Protein AF-A0A011RQF5-F1 (afdb_monomer)

Solvent-accessible surface area (backbone atoms only — not comparable to full-atom values): 4598 Å² total; per-residue (Å²): 133,69,61,68,61,54,54,52,52,52,54,52,50,51,53,50,48,51,54,52,49,51,54,50,52,54,50,54,53,51,58,49,45,66,75,51,64,90,75,49,74,67,53,54,41,50,53,32,49,76,70,72,39,83,72,44,72,69,57,51,55,53,50,51,54,52,51,57,52,51,56,54,51,56,52,60,75,74,106

Structure (mmCIF, N/CA/C/O backbone):
data_AF-A0A011RQF5-F1
#
_entry.id   AF-A0A011RQF5-F1
#
loop_
_atom_site.group_PDB
_atom_site.id
_atom_site.type_symbol
_atom_site.label_atom_id
_atom_site.label_alt_id
_atom_site.label_comp_id
_atom_site.label_asym_id
_atom_site.label_entity_id
_atom_site.label_seq_id
_atom_site.pdbx_PDB_ins_code
_atom_site.Cartn_x
_atom_site.Cartn_y
_atom_site.Cartn_z
_atom_site.occupancy
_atom_site.B_iso_or_equiv
_atom_site.auth_seq_id
_atom_site.auth_comp_id
_atom_site.auth_asym_id
_atom_site.auth_atom_id
_atom_site.pdbx_PDB_model_num
ATOM 1 N N . MET A 1 1 ? 25.573 -12.161 -37.480 1.00 57.59 1 MET A N 1
ATOM 2 C CA . MET A 1 1 ? 24.637 -12.170 -36.332 1.00 57.59 1 MET A CA 1
ATOM 3 C C . MET A 1 1 ? 25.004 -11.008 -35.425 1.00 57.59 1 MET A C 1
ATOM 5 O O . MET A 1 1 ? 26.125 -10.985 -34.940 1.00 57.59 1 MET A O 1
ATOM 9 N N . ASN A 1 2 ? 24.130 -10.008 -35.273 1.00 76.81 2 ASN A N 1
ATOM 10 C CA . ASN A 1 2 ? 24.463 -8.785 -34.535 1.00 76.81 2 ASN A CA 1
ATOM 11 C C . ASN A 1 2 ? 24.060 -8.925 -33.058 1.00 76.81 2 ASN A C 1
ATOM 13 O O . ASN A 1 2 ? 23.003 -8.464 -32.629 1.00 76.81 2 ASN A O 1
ATOM 17 N N . THR A 1 3 ? 24.886 -9.646 -32.303 1.00 84.06 3 THR A N 1
ATOM 18 C CA . THR A 1 3 ? 24.650 -10.033 -30.902 1.00 84.06 3 THR A CA 1
ATOM 19 C C . THR A 1 3 ? 24.455 -8.832 -29.971 1.00 84.06 3 THR A C 1
ATOM 21 O O . THR A 1 3 ? 23.647 -8.908 -29.050 1.00 84.06 3 THR A O 1
ATOM 24 N N . GLY A 1 4 ? 25.101 -7.694 -30.253 1.00 85.38 4 GLY A N 1
ATOM 25 C CA . GLY A 1 4 ? 24.933 -6.457 -29.480 1.00 85.38 4 GLY A CA 1
ATOM 26 C C . GLY A 1 4 ? 23.518 -5.873 -29.546 1.00 85.38 4 GLY A C 1
ATOM 27 O O . GLY A 1 4 ? 22.993 -5.410 -28.536 1.00 85.3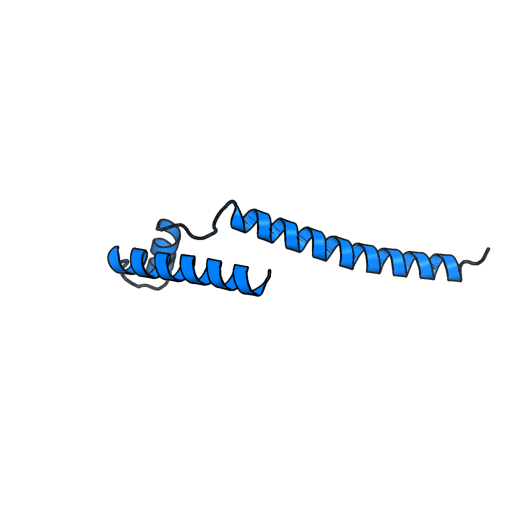8 4 GLY A O 1
ATOM 28 N N . LEU A 1 5 ? 22.860 -5.964 -30.706 1.00 87.94 5 LEU A N 1
ATOM 29 C CA . LEU A 1 5 ? 21.488 -5.478 -30.896 1.00 87.94 5 LEU A CA 1
ATOM 30 C C . LEU A 1 5 ? 20.475 -6.340 -30.127 1.00 87.94 5 LEU A C 1
ATOM 32 O O . LEU A 1 5 ? 19.534 -5.818 -29.532 1.00 87.94 5 LEU A O 1
ATOM 36 N N . ALA A 1 6 ? 20.709 -7.655 -30.081 1.00 87.50 6 ALA A N 1
ATOM 37 C CA . ALA A 1 6 ? 19.890 -8.582 -29.306 1.00 87.50 6 ALA A CA 1
ATOM 38 C C . ALA A 1 6 ? 19.986 -8.300 -27.796 1.00 87.50 6 ALA A C 1
ATOM 40 O O . ALA A 1 6 ? 18.963 -8.229 -27.121 1.00 87.50 6 ALA A O 1
ATOM 41 N N . ILE A 1 7 ? 21.196 -8.069 -27.274 1.00 89.75 7 ILE A N 1
ATOM 42 C CA . ILE A 1 7 ? 21.415 -7.767 -25.849 1.00 89.75 7 ILE A CA 1
ATOM 43 C C . ILE A 1 7 ? 20.710 -6.463 -25.447 1.00 89.75 7 ILE A C 1
ATOM 45 O O . ILE A 1 7 ? 20.052 -6.407 -24.410 1.00 89.75 7 ILE A O 1
ATOM 49 N N . LEU A 1 8 ? 20.787 -5.429 -26.288 1.00 90.25 8 LEU A N 1
ATOM 50 C CA . LEU A 1 8 ? 20.173 -4.127 -26.016 1.00 90.25 8 LEU A CA 1
ATOM 51 C C . LEU A 1 8 ? 18.636 -4.220 -25.965 1.00 90.25 8 LEU A C 1
ATOM 53 O O . LEU A 1 8 ? 18.009 -3.676 -25.055 1.00 90.25 8 LEU A O 1
ATOM 57 N N . LEU A 1 9 ? 18.029 -4.981 -26.883 1.00 91.12 9 LEU A N 1
ATOM 58 C CA . LEU A 1 9 ? 16.586 -5.242 -26.881 1.00 91.12 9 LEU A CA 1
ATOM 59 C C . LEU A 1 9 ? 16.132 -6.052 -25.661 1.00 91.12 9 LEU A C 1
ATOM 61 O O . LEU A 1 9 ? 15.079 -5.755 -25.101 1.00 91.12 9 LEU A O 1
ATOM 65 N N . ILE A 1 10 ? 16.924 -7.029 -25.214 1.00 92.56 10 ILE A N 1
ATOM 66 C CA . ILE A 1 10 ? 16.625 -7.818 -24.008 1.00 92.56 10 ILE A CA 1
ATOM 67 C C . ILE A 1 10 ? 16.632 -6.926 -22.760 1.00 92.56 10 ILE A C 1
ATOM 69 O O . ILE A 1 10 ? 15.730 -7.024 -21.929 1.00 92.56 10 ILE A O 1
ATOM 73 N N . ILE A 1 11 ? 17.603 -6.018 -22.641 1.00 93.62 11 ILE A N 1
ATOM 74 C CA . ILE A 1 11 ? 17.689 -5.080 -21.512 1.00 93.62 11 ILE A CA 1
ATOM 75 C C . ILE A 1 11 ? 16.504 -4.106 -21.524 1.00 93.62 11 ILE A C 1
ATOM 77 O O . ILE A 1 11 ? 15.868 -3.898 -20.490 1.00 93.62 11 ILE A O 1
ATOM 81 N N . LEU A 1 12 ? 16.155 -3.552 -22.688 1.00 92.56 12 LEU A N 1
ATOM 82 C CA . LEU A 1 12 ? 14.982 -2.685 -22.835 1.00 92.56 12 LEU A CA 1
ATOM 83 C C . LEU A 1 12 ? 13.677 -3.416 -22.498 1.00 92.56 12 LEU A C 1
ATOM 85 O O . LEU A 1 12 ? 12.826 -2.851 -21.812 1.00 92.56 12 LEU A O 1
ATOM 89 N N . ALA A 1 13 ? 13.529 -4.671 -22.924 1.00 93.38 13 ALA A N 1
ATOM 90 C CA . ALA A 1 13 ? 12.368 -5.495 -22.602 1.00 93.38 13 ALA A CA 1
ATOM 91 C C . ALA A 1 13 ? 12.284 -5.819 -21.102 1.00 93.38 13 ALA A C 1
ATOM 93 O O . ALA A 1 13 ? 11.195 -5.778 -20.533 1.00 93.38 13 ALA A O 1
ATOM 94 N N . LEU A 1 14 ? 13.416 -6.073 -20.436 1.00 94.81 14 LEU A N 1
ATOM 95 C CA . LEU A 1 14 ? 13.471 -6.274 -18.985 1.00 94.81 14 LEU A CA 1
ATOM 96 C C . LEU A 1 14 ? 13.066 -5.015 -18.217 1.00 94.81 14 LEU A C 1
ATOM 98 O O . LEU A 1 14 ? 12.249 -5.091 -17.300 1.00 94.81 14 LEU A O 1
ATOM 102 N N . ILE A 1 15 ? 13.591 -3.852 -18.604 1.00 94.12 15 ILE A N 1
ATOM 103 C CA . ILE A 1 15 ? 13.250 -2.576 -17.963 1.00 94.12 15 ILE A CA 1
ATOM 104 C C . ILE A 1 15 ? 11.776 -2.237 -18.213 1.00 94.12 15 ILE A C 1
ATOM 106 O O . ILE A 1 15 ? 11.052 -1.900 -17.275 1.00 94.12 15 ILE A O 1
ATOM 110 N N . GLY A 1 16 ? 11.305 -2.385 -19.454 1.00 94.50 16 GLY A N 1
ATOM 111 C CA . GLY A 1 16 ? 9.906 -2.166 -19.817 1.00 94.50 16 GLY A CA 1
ATOM 112 C C . GLY A 1 16 ? 8.956 -3.109 -19.075 1.00 94.50 16 GLY A C 1
ATOM 113 O O . GLY A 1 16 ? 7.935 -2.666 -18.550 1.00 94.50 16 GLY A O 1
ATOM 114 N N . GLY A 1 17 ? 9.320 -4.388 -18.958 1.00 92.94 17 GLY A N 1
ATOM 115 C CA .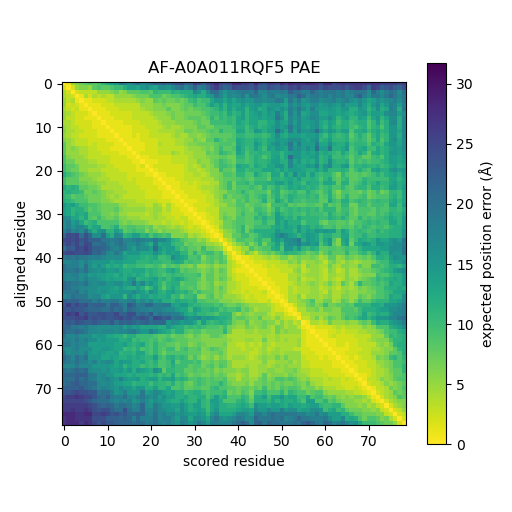 GLY A 1 17 ? 8.563 -5.398 -18.223 1.00 92.94 17 GLY A CA 1
ATOM 116 C C . GLY A 1 17 ? 8.514 -5.133 -16.719 1.00 92.94 17 GLY A C 1
ATOM 117 O O . GLY A 1 17 ? 7.446 -5.243 -16.121 1.00 92.94 17 GLY A O 1
ATOM 118 N N . LEU A 1 18 ? 9.626 -4.714 -16.106 1.00 93.88 18 LEU A N 1
ATOM 119 C CA . LEU A 1 18 ? 9.660 -4.352 -14.686 1.00 93.88 18 LEU A CA 1
ATOM 120 C C . LEU A 1 18 ? 8.823 -3.106 -14.395 1.00 93.88 18 LEU A C 1
ATOM 122 O O . LEU A 1 18 ? 8.024 -3.113 -13.461 1.00 93.88 18 LEU A O 1
ATOM 126 N N . VAL A 1 19 ? 8.960 -2.049 -15.199 1.00 94.12 19 VAL A N 1
ATOM 127 C CA . VAL A 1 19 ? 8.200 -0.805 -15.007 1.00 94.12 19 VAL A CA 1
ATOM 128 C C . VAL A 1 19 ? 6.709 -1.038 -15.253 1.00 94.12 19 VAL A C 1
ATOM 130 O O . VAL A 1 19 ? 5.882 -0.649 -14.426 1.00 94.12 19 VAL A O 1
ATOM 133 N N . GLY A 1 20 ? 6.355 -1.724 -16.344 1.00 93.75 20 GLY A N 1
ATOM 134 C CA . GLY A 1 20 ? 4.971 -2.075 -16.661 1.00 93.75 20 GLY 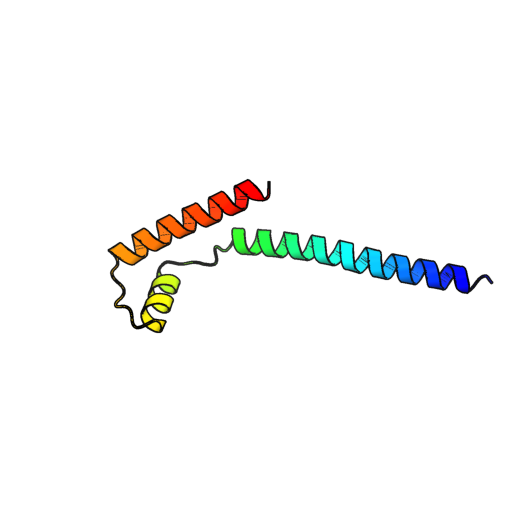A CA 1
ATOM 135 C C . GLY A 1 20 ? 4.349 -2.997 -15.611 1.00 93.75 20 GLY A C 1
ATOM 136 O O . GLY A 1 20 ? 3.264 -2.714 -15.100 1.00 93.75 20 GLY A O 1
ATOM 137 N N . GLY A 1 21 ? 5.062 -4.054 -15.217 1.00 91.00 21 GLY A N 1
ATOM 138 C CA . GLY A 1 21 ? 4.626 -5.001 -14.192 1.00 91.00 21 GLY A CA 1
ATOM 139 C C . GLY A 1 21 ? 4.441 -4.349 -12.822 1.00 91.00 21 GLY A C 1
ATOM 140 O O . GLY A 1 21 ? 3.417 -4.567 -12.172 1.00 91.00 21 GLY A O 1
ATOM 141 N N . PHE A 1 22 ? 5.367 -3.479 -12.407 1.00 92.19 22 PHE A N 1
ATOM 142 C CA . PHE A 1 22 ? 5.275 -2.742 -11.145 1.00 92.19 22 PHE A CA 1
ATOM 143 C C . PHE A 1 22 ? 4.058 -1.813 -11.108 1.00 92.19 22 PHE A C 1
ATOM 145 O O . PHE A 1 22 ? 3.342 -1.761 -10.106 1.00 92.19 22 PHE A O 1
ATOM 152 N N . PHE A 1 23 ? 3.785 -1.095 -12.199 1.00 89.19 23 PHE A N 1
ATOM 153 C CA . PHE A 1 23 ? 2.660 -0.162 -12.252 1.00 89.19 23 PHE A CA 1
ATOM 154 C C . PHE A 1 23 ? 1.309 -0.886 -12.212 1.00 89.19 23 PHE A C 1
ATOM 156 O O . PHE A 1 23 ? 0.393 -0.460 -11.502 1.00 89.19 23 PHE A O 1
ATOM 163 N N . ILE A 1 24 ? 1.207 -2.013 -12.921 1.00 88.75 24 ILE A N 1
ATOM 164 C CA . ILE A 1 24 ? 0.023 -2.874 -12.924 1.00 88.75 24 ILE A CA 1
ATOM 165 C C . ILE A 1 24 ? -0.196 -3.478 -11.532 1.00 88.75 24 ILE A C 1
ATOM 167 O O . ILE A 1 24 ? -1.270 -3.303 -10.957 1.00 88.75 24 ILE A O 1
ATOM 171 N N . ALA A 1 25 ? 0.822 -4.112 -10.946 1.00 87.94 25 ALA A N 1
ATOM 172 C CA . ALA A 1 25 ? 0.734 -4.699 -9.608 1.00 87.94 25 ALA A CA 1
ATOM 173 C C . ALA A 1 25 ? 0.356 -3.655 -8.544 1.00 87.94 25 ALA A C 1
ATOM 175 O O . ALA A 1 25 ? -0.503 -3.908 -7.698 1.00 87.94 25 ALA A O 1
ATOM 176 N N . ARG A 1 26 ? 0.924 -2.443 -8.625 1.00 83.88 26 ARG A N 1
ATOM 177 C CA . ARG A 1 26 ? 0.590 -1.330 -7.725 1.00 83.88 26 ARG A CA 1
ATOM 178 C C . ARG A 1 26 ? -0.881 -0.929 -7.822 1.00 83.88 26 ARG A C 1
ATOM 180 O O . ARG A 1 26 ? -1.495 -0.635 -6.796 1.00 83.88 26 ARG A O 1
ATOM 187 N N . LYS A 1 27 ? -1.442 -0.892 -9.033 1.00 83.75 27 LYS A N 1
ATOM 188 C CA . LYS A 1 27 ? -2.862 -0.592 -9.248 1.00 83.75 27 LYS A CA 1
ATOM 189 C C . LYS A 1 27 ? -3.753 -1.696 -8.675 1.00 83.75 27 LYS A C 1
ATOM 191 O O . LYS A 1 27 ? -4.658 -1.389 -7.907 1.00 83.75 27 LYS A O 1
ATOM 196 N N . TYR A 1 28 ? -3.436 -2.959 -8.958 1.00 82.44 28 TYR A N 1
ATOM 197 C CA . TYR A 1 28 ? -4.181 -4.104 -8.426 1.00 82.44 28 TYR A CA 1
ATOM 198 C C . TYR A 1 28 ? -4.179 -4.162 -6.893 1.00 82.44 28 TYR A C 1
ATOM 200 O O . TYR A 1 28 ? -5.222 -4.417 -6.297 1.00 82.44 28 TYR A O 1
ATOM 208 N N . MET A 1 29 ? -3.048 -3.876 -6.238 1.00 78.44 29 MET A N 1
ATOM 209 C CA . MET A 1 29 ? -2.995 -3.817 -4.771 1.00 78.44 29 MET A CA 1
ATOM 210 C C . MET A 1 29 ? -3.899 -2.723 -4.200 1.00 78.44 29 MET A C 1
ATOM 212 O O . MET A 1 29 ? -4.575 -2.950 -3.201 1.00 78.44 29 MET A O 1
ATOM 216 N N . MET A 1 30 ? -3.929 -1.541 -4.823 1.00 76.31 30 MET A N 1
ATOM 217 C CA . MET A 1 30 ? -4.819 -0.465 -4.379 1.00 76.31 30 MET A CA 1
ATOM 218 C C . MET A 1 30 ? -6.288 -0.860 -4.526 1.00 76.31 30 MET A C 1
ATOM 220 O O . MET A 1 30 ? -7.034 -0.745 -3.559 1.00 76.31 30 MET A O 1
ATOM 224 N N . ASP A 1 31 ? -6.681 -1.410 -5.675 1.00 78.06 31 ASP A N 1
ATOM 225 C CA . ASP A 1 31 ? -8.056 -1.870 -5.902 1.00 78.06 31 ASP A CA 1
ATOM 226 C C . ASP A 1 31 ? -8.460 -2.990 -4.920 1.00 78.06 31 ASP A C 1
ATOM 228 O O . ASP A 1 31 ? -9.620 -3.075 -4.511 1.00 78.06 31 ASP A O 1
ATOM 232 N N . TYR A 1 32 ? -7.513 -3.836 -4.501 1.00 73.38 32 TYR A N 1
ATOM 233 C CA . TYR A 1 32 ? -7.739 -4.872 -3.490 1.00 73.38 32 TYR A CA 1
ATOM 234 C C . TYR A 1 32 ? -7.991 -4.286 -2.091 1.00 73.38 32 TYR A C 1
ATOM 236 O O . TYR A 1 32 ? -8.982 -4.642 -1.450 1.00 73.38 32 TYR A O 1
ATOM 244 N N . PHE A 1 33 ? -7.150 -3.351 -1.636 1.00 71.75 33 PHE A N 1
ATOM 245 C CA . PHE A 1 33 ? -7.332 -2.674 -0.343 1.00 71.75 33 PHE A CA 1
ATOM 246 C C . PHE A 1 33 ? -8.580 -1.784 -0.301 1.00 71.75 33 PHE A C 1
ATOM 248 O O . PHE A 1 33 ? -9.123 -1.519 0.767 1.00 71.75 33 PHE A O 1
ATOM 255 N N . GLU A 1 34 ? -9.063 -1.322 -1.452 1.00 66.25 34 GLU A N 1
ATOM 256 C CA . GLU A 1 34 ? -10.311 -0.566 -1.540 1.00 66.25 34 GLU A CA 1
ATOM 257 C C . GLU A 1 34 ? -11.558 -1.441 -1.407 1.00 66.25 34 GLU A C 1
ATOM 259 O O . GLU A 1 34 ? -12.566 -0.985 -0.864 1.00 66.25 34 GLU A O 1
ATOM 264 N N . LYS A 1 35 ? -11.506 -2.677 -1.911 1.00 67.12 35 LYS A N 1
ATOM 265 C CA . LYS A 1 35 ? -12.618 -3.634 -1.826 1.00 67.12 35 LYS A CA 1
ATOM 266 C C . LYS A 1 35 ? -12.706 -4.298 -0.452 1.00 67.12 35 LYS A C 1
ATOM 268 O O . LYS A 1 35 ? -13.809 -4.593 -0.008 1.00 67.12 35 LYS A O 1
ATOM 273 N N . ASN A 1 36 ? -11.572 -4.483 0.225 1.00 68.38 36 ASN A N 1
ATOM 274 C CA . ASN A 1 36 ? -11.491 -4.962 1.605 1.00 68.38 36 ASN A CA 1
ATOM 275 C C . ASN A 1 36 ? -10.860 -3.869 2.477 1.00 68.38 36 ASN A C 1
ATOM 277 O O . ASN A 1 36 ? -9.637 -3.869 2.647 1.00 68.38 36 ASN A O 1
ATOM 281 N N . PRO A 1 37 ? -11.660 -2.907 2.980 1.00 65.94 37 PRO A N 1
ATOM 282 C CA . PRO A 1 37 ? -11.133 -1.756 3.693 1.00 65.94 37 PRO A CA 1
ATOM 283 C C . PRO A 1 37 ? -10.288 -2.233 4.881 1.00 65.94 37 PRO A C 1
ATOM 285 O O . PRO A 1 37 ? -10.789 -2.967 5.730 1.00 65.94 37 PRO A O 1
ATOM 288 N N . PRO A 1 38 ? -9.018 -1.812 4.978 1.00 61.56 38 PRO A N 1
ATOM 289 C CA . PRO A 1 38 ? -8.075 -2.365 5.945 1.00 61.56 38 PRO A CA 1
ATOM 290 C C . PRO A 1 38 ? -8.368 -1.968 7.399 1.00 61.56 38 PRO A C 1
ATOM 292 O O . PRO A 1 38 ? -7.562 -2.275 8.263 1.00 61.56 38 PRO A O 1
ATOM 295 N N . ILE A 1 39 ? -9.457 -1.246 7.698 1.00 64.31 39 ILE A N 1
ATOM 296 C CA . ILE A 1 39 ? -9.732 -0.721 9.041 1.00 64.31 39 ILE A CA 1
ATOM 297 C C . ILE A 1 39 ? -11.174 -1.021 9.441 1.00 64.31 39 ILE A C 1
ATOM 299 O O . ILE A 1 39 ? -12.111 -0.352 9.002 1.00 64.31 39 ILE A O 1
ATOM 303 N N . ASP A 1 40 ? -11.301 -2.010 10.318 1.00 69.88 40 ASP A N 1
ATOM 304 C CA . ASP A 1 40 ? -12.513 -2.358 11.051 1.00 69.88 40 ASP A CA 1
ATOM 305 C C . ASP A 1 40 ? -12.451 -1.767 12.479 1.00 69.88 40 ASP A C 1
ATOM 307 O O . ASP A 1 40 ? -11.377 -1.520 13.036 1.00 69.88 40 ASP A O 1
ATOM 311 N N . GLU A 1 41 ? -13.606 -1.536 13.088 1.00 72.81 41 GLU A N 1
ATOM 312 C CA . GLU A 1 41 ? -13.822 -0.980 14.431 1.00 72.81 41 GLU A CA 1
ATOM 313 C C . GLU A 1 41 ? -13.05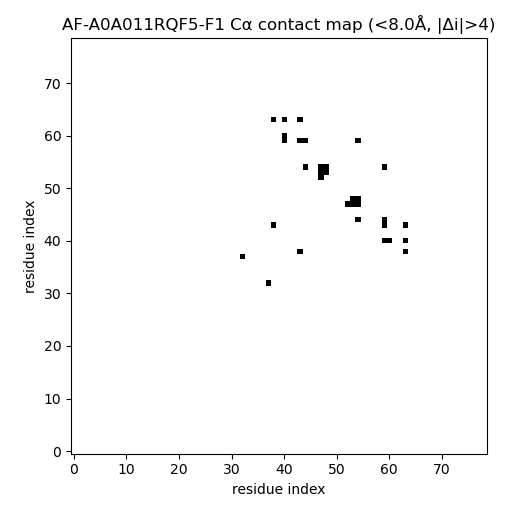9 -1.788 15.502 1.00 72.81 41 GLU A C 1
ATOM 315 O O . GLU A 1 41 ? -12.397 -1.236 16.388 1.00 72.81 41 GLU A O 1
ATOM 320 N N . ASN A 1 42 ? -13.036 -3.112 15.329 1.00 78.00 42 ASN A N 1
ATOM 321 C CA . ASN A 1 42 ? -12.272 -4.051 16.149 1.00 78.00 42 ASN A CA 1
ATOM 322 C C . ASN A 1 42 ? -10.754 -3.871 16.015 1.00 78.00 42 ASN A C 1
ATOM 324 O O . ASN A 1 42 ? -10.026 -3.995 17.000 1.00 78.00 42 ASN A O 1
ATOM 328 N N . MET A 1 43 ? -10.266 -3.536 14.820 1.00 78.81 43 MET A N 1
ATOM 329 C CA . MET A 1 43 ? -8.844 -3.287 14.576 1.00 78.81 43 MET A CA 1
ATOM 330 C C . MET A 1 43 ? -8.398 -1.974 15.229 1.00 78.81 43 MET A C 1
ATOM 332 O O . MET A 1 43 ? -7.330 -1.921 15.833 1.00 78.81 43 MET A O 1
ATOM 336 N N . LEU A 1 44 ? -9.249 -0.940 15.199 1.00 77.25 44 LEU A N 1
ATOM 337 C CA . LEU A 1 44 ? -9.026 0.314 15.931 1.00 77.25 44 LEU A CA 1
ATOM 338 C C . LEU A 1 44 ? -9.009 0.101 17.442 1.00 77.25 44 LEU A C 1
ATOM 340 O O . LEU A 1 44 ? -8.166 0.661 18.146 1.00 77.25 44 LEU A O 1
ATOM 344 N N . ARG A 1 45 ? -9.919 -0.736 17.942 1.00 81.31 45 ARG A N 1
ATOM 345 C CA . ARG A 1 45 ? -9.972 -1.123 19.350 1.00 81.31 45 ARG A CA 1
ATOM 346 C C . ARG A 1 45 ? -8.699 -1.851 19.772 1.00 81.31 45 ARG A C 1
ATOM 348 O O . ARG A 1 45 ? -8.097 -1.468 20.771 1.00 81.31 45 ARG A O 1
ATOM 355 N N . MET A 1 46 ? -8.259 -2.838 18.992 1.00 84.38 46 MET A N 1
ATOM 356 C CA . MET A 1 46 ? -7.005 -3.559 19.228 1.00 84.38 46 MET A CA 1
ATOM 357 C C . MET A 1 46 ? -5.785 -2.638 19.147 1.00 84.38 46 MET A C 1
ATOM 359 O O . MET A 1 46 ? -4.916 -2.718 20.008 1.00 84.38 46 MET A O 1
ATOM 363 N N . MET A 1 47 ? -5.740 -1.712 18.189 1.00 83.12 47 MET A N 1
ATOM 364 C CA . MET A 1 47 ? -4.644 -0.749 18.064 1.00 83.12 47 MET A CA 1
ATOM 365 C C . MET A 1 47 ? -4.568 0.20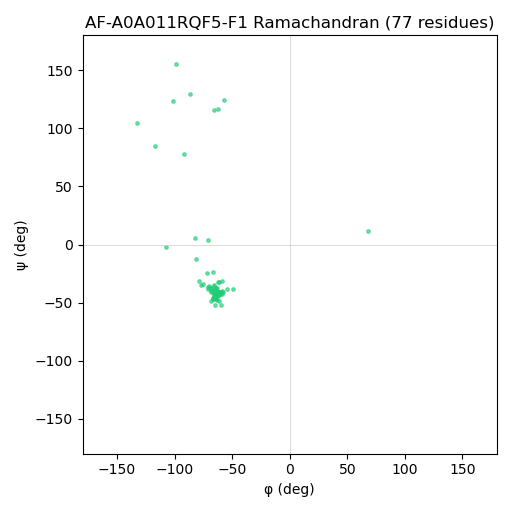4 19.265 1.00 83.12 47 MET A C 1
ATOM 367 O O . MET A 1 47 ? -3.484 0.459 19.784 1.00 83.12 47 MET A O 1
ATOM 371 N N . MET A 1 48 ? -5.706 0.689 19.770 1.00 80.06 48 MET A N 1
ATOM 372 C CA . MET A 1 48 ? -5.723 1.502 20.992 1.00 80.06 48 MET A CA 1
ATOM 373 C C . MET A 1 48 ? -5.321 0.704 22.233 1.00 80.06 48 MET A C 1
ATOM 375 O O . MET A 1 48 ? -4.576 1.225 23.062 1.00 80.06 48 MET A O 1
ATOM 379 N N . LEU A 1 49 ? -5.761 -0.554 22.335 1.00 85.75 49 LEU A N 1
ATOM 380 C CA . LEU A 1 49 ? -5.353 -1.460 23.409 1.00 85.75 49 LEU A CA 1
ATOM 381 C C . LEU A 1 49 ? -3.840 -1.716 23.385 1.00 85.75 49 LEU A C 1
ATOM 383 O O . LEU A 1 49 ? -3.208 -1.656 24.435 1.00 85.75 49 LEU A O 1
ATOM 387 N N . GLN A 1 50 ? -3.246 -1.918 22.203 1.00 84.19 50 GLN A N 1
ATOM 388 C CA . GLN A 1 50 ? -1.792 -2.058 22.035 1.00 84.19 50 GLN A CA 1
ATOM 389 C C . GLN A 1 50 ? -1.028 -0.798 22.460 1.00 84.19 50 GLN A C 1
ATOM 391 O O . GLN A 1 50 ? 0.075 -0.892 22.987 1.00 84.19 50 GLN A O 1
ATOM 396 N N . MET A 1 51 ? -1.623 0.382 22.286 1.00 82.94 51 MET A N 1
ATOM 397 C CA . MET A 1 51 ?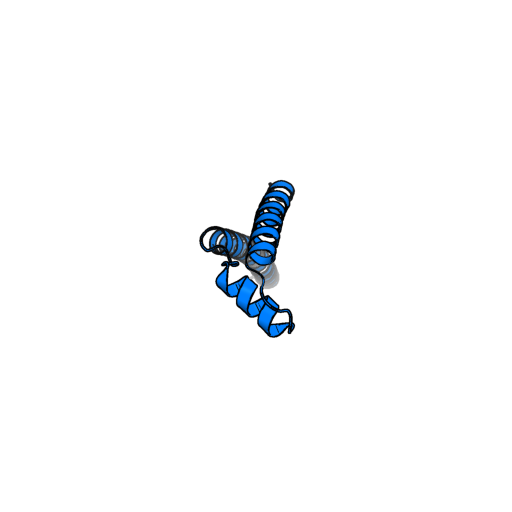 -1.060 1.653 22.749 1.00 82.94 51 MET A CA 1
ATOM 398 C C . MET A 1 51 ? -1.329 1.946 24.236 1.00 82.94 51 ME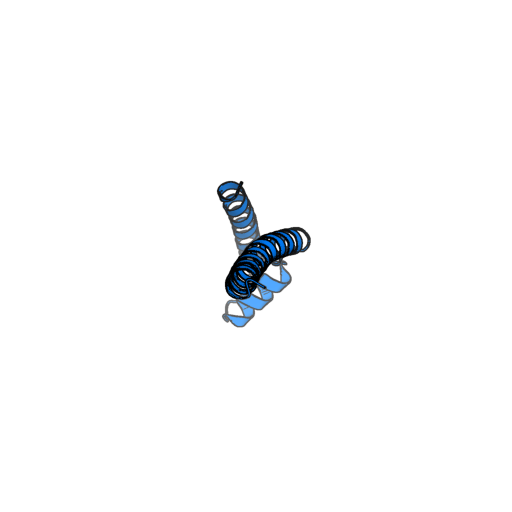T A C 1
ATOM 400 O O . MET A 1 51 ? -1.044 3.051 24.695 1.00 82.94 51 MET A O 1
ATOM 404 N N . GLY A 1 52 ? -1.928 1.014 24.988 1.00 81.00 52 GLY A N 1
ATOM 405 C CA . GLY A 1 52 ? -2.279 1.210 26.398 1.00 81.00 52 GLY A CA 1
ATOM 406 C C . GLY A 1 52 ? -3.393 2.239 26.631 1.00 81.00 52 GLY A C 1
ATOM 407 O O . GLY A 1 52 ? -3.638 2.649 27.765 1.00 81.00 52 GLY A O 1
ATOM 408 N N . GLN A 1 53 ? -4.087 2.674 25.575 1.00 79.31 53 GLN A N 1
ATOM 409 C CA . GLN A 1 53 ? -5.220 3.584 25.686 1.00 79.31 53 GLN A CA 1
ATOM 410 C C . GLN A 1 53 ? -6.498 2.786 25.925 1.00 79.31 53 GLN A C 1
ATOM 412 O O . GLN A 1 53 ? -6.829 1.874 25.168 1.00 79.31 53 GLN A O 1
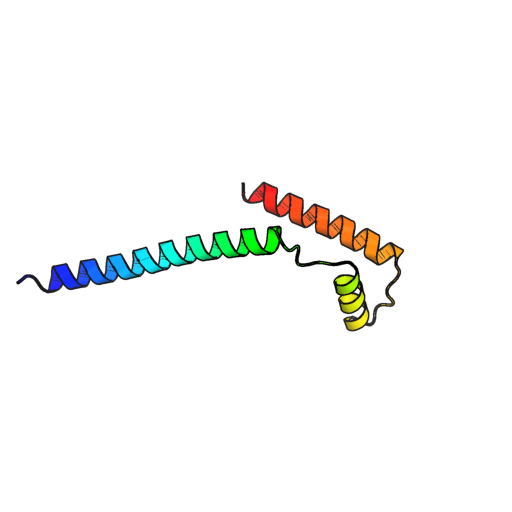ATOM 417 N N . LYS A 1 54 ? -7.268 3.174 26.947 1.00 78.62 54 LYS A N 1
ATOM 418 C CA . LYS A 1 54 ? -8.585 2.584 27.197 1.00 78.62 54 LYS A CA 1
ATOM 419 C C . LYS A 1 54 ? -9.499 2.867 25.992 1.00 78.62 54 LYS A C 1
ATOM 421 O O . LYS A 1 54 ? -9.785 4.040 25.726 1.00 78.62 54 LYS A O 1
ATOM 426 N N . PRO A 1 55 ? -9.967 1.839 25.262 1.00 73.62 55 PRO A N 1
ATOM 427 C CA . PRO A 1 55 ? -10.863 2.044 24.138 1.00 73.62 55 PRO A CA 1
ATOM 428 C C . PRO A 1 55 ? -12.192 2.597 24.657 1.00 73.62 55 PRO A C 1
ATOM 430 O O . PRO A 1 55 ? -12.891 1.942 25.425 1.00 73.62 55 PRO A O 1
ATOM 433 N N . SER A 1 56 ? -12.522 3.828 24.268 1.00 84.62 56 SER A N 1
ATOM 434 C CA . SER A 1 56 ? -13.853 4.406 24.462 1.00 84.62 56 SER A CA 1
ATOM 435 C C . SER A 1 56 ? -14.593 4.329 23.136 1.00 84.62 56 SER A C 1
ATOM 437 O O . SER A 1 56 ? -14.103 4.867 22.145 1.00 84.62 56 SER A O 1
ATOM 439 N N . GLU A 1 57 ? -15.767 3.699 23.117 1.00 82.50 57 GLU A N 1
ATOM 440 C CA . GLU A 1 57 ? -16.615 3.516 21.924 1.00 82.50 57 GLU A CA 1
ATOM 441 C C . GLU A 1 57 ? -16.837 4.831 21.155 1.00 82.50 57 GLU A C 1
ATOM 443 O O . GLU A 1 57 ? -16.746 4.891 19.932 1.00 82.50 57 GLU A O 1
ATOM 448 N N . ARG A 1 58 ? -17.007 5.948 21.877 1.00 83.31 58 ARG A N 1
ATOM 449 C CA . ARG A 1 58 ? -17.144 7.281 21.265 1.00 83.31 58 ARG A CA 1
ATOM 450 C C . ARG A 1 58 ? -15.877 7.721 20.527 1.00 83.31 58 ARG A C 1
ATOM 452 O O . ARG A 1 58 ? -15.967 8.292 19.442 1.00 83.31 58 ARG A O 1
ATOM 459 N N . LYS A 1 59 ? -14.703 7.441 21.103 1.00 77.50 59 LYS A N 1
ATOM 460 C CA . LYS A 1 59 ? -13.398 7.765 20.508 1.00 77.50 59 LYS A CA 1
ATOM 461 C C . LYS A 1 59 ? -13.118 6.872 19.298 1.00 77.50 59 LYS A C 1
ATOM 463 O O . LYS A 1 59 ? -12.600 7.375 18.308 1.00 77.50 59 LYS A O 1
ATOM 468 N N . ILE A 1 60 ? -13.523 5.598 19.341 1.00 82.69 60 ILE A N 1
ATOM 469 C CA . ILE A 1 60 ? -13.444 4.673 18.196 1.00 82.69 60 ILE A CA 1
ATOM 470 C C . ILE A 1 60 ? -14.256 5.221 17.025 1.00 82.69 60 ILE A C 1
ATOM 472 O O . ILE A 1 60 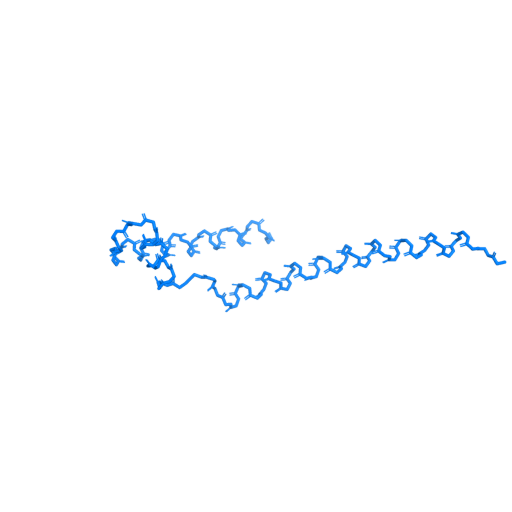? -13.709 5.400 15.940 1.00 82.69 60 ILE A O 1
ATOM 476 N N . ASN A 1 61 ? -15.519 5.574 17.260 1.00 86.88 61 ASN A N 1
ATOM 477 C CA . ASN A 1 61 ? -16.413 6.068 16.212 1.00 86.88 61 ASN A CA 1
ATOM 478 C C . ASN A 1 61 ? -15.918 7.388 15.610 1.00 86.88 61 ASN A C 1
ATOM 480 O O . ASN A 1 61 ? -15.949 7.580 14.391 1.00 86.88 61 ASN A O 1
ATOM 484 N N . GLN A 1 62 ? -15.396 8.284 16.450 1.00 85.38 62 GLN A N 1
ATOM 485 C CA . GLN A 1 62 ? -14.784 9.530 16.000 1.00 85.38 62 GLN A CA 1
ATOM 486 C C . GLN A 1 62 ? -13.532 9.269 15.147 1.00 85.38 62 GLN A C 1
ATOM 488 O O . GLN A 1 62 ? -13.384 9.860 14.076 1.00 85.38 62 GLN A O 1
ATOM 493 N N . MET A 1 63 ? -12.663 8.353 15.580 1.00 83.25 63 MET A N 1
ATOM 494 C CA . MET A 1 63 ? -11.447 7.982 14.855 1.00 83.25 63 MET A CA 1
ATOM 495 C C . MET A 1 63 ? -11.775 7.301 13.521 1.00 83.25 63 MET A C 1
ATOM 497 O O . MET A 1 63 ? -11.198 7.645 12.490 1.00 83.25 63 MET A O 1
ATOM 501 N N . MET A 1 64 ? -12.751 6.388 13.507 1.00 84.88 64 MET A N 1
ATOM 502 C CA . MET A 1 64 ? -13.195 5.697 12.299 1.00 84.88 64 MET A CA 1
ATOM 503 C C . MET A 1 64 ? -13.757 6.687 11.273 1.00 84.88 64 MET A C 1
ATOM 505 O O . MET A 1 64 ? -13.409 6.623 10.093 1.00 84.88 64 MET A O 1
ATOM 509 N N . SER A 1 65 ? -14.582 7.642 11.710 1.00 84.81 65 SER A N 1
ATOM 510 C CA . SER A 1 65 ? -15.138 8.686 10.841 1.00 84.81 65 SER A CA 1
ATOM 511 C C . SER A 1 65 ? -14.045 9.575 10.224 1.00 84.81 65 SER A C 1
ATOM 513 O O . SER A 1 65 ? -14.051 9.847 9.016 1.00 84.81 65 SER A O 1
ATOM 515 N N . GLN A 1 66 ? -13.038 9.959 11.016 1.00 83.06 66 GLN A N 1
ATOM 516 C CA . GLN A 1 66 ? -11.884 10.721 10.528 1.00 83.06 66 GLN A CA 1
ATOM 517 C C . GLN A 1 66 ? -11.049 9.920 9.522 1.00 83.06 66 GLN A C 1
ATOM 519 O O . GLN A 1 66 ? -10.672 10.451 8.476 1.00 83.06 66 GLN A O 1
ATOM 524 N N . MET A 1 67 ? -10.810 8.633 9.783 1.00 80.06 67 MET A N 1
ATOM 525 C CA . MET A 1 67 ? -10.068 7.759 8.873 1.00 80.06 67 MET A CA 1
ATOM 526 C C . MET A 1 67 ? -10.809 7.521 7.555 1.00 80.06 67 MET A C 1
ATOM 528 O O . MET A 1 67 ? -10.195 7.616 6.493 1.00 80.06 67 MET A O 1
ATOM 532 N N . LYS A 1 68 ? -12.131 7.300 7.588 1.00 78.69 68 LYS A N 1
ATOM 533 C CA . LYS A 1 68 ? -12.960 7.202 6.372 1.00 78.69 68 LYS A CA 1
ATOM 534 C C . LYS A 1 68 ? -12.873 8.477 5.532 1.00 78.69 68 LYS A C 1
ATOM 536 O O . LYS A 1 68 ? -12.763 8.409 4.308 1.00 78.69 68 LYS A O 1
ATOM 541 N N . THR A 1 69 ? -12.861 9.639 6.180 1.00 77.50 69 THR A N 1
ATOM 542 C CA . THR A 1 69 ? -12.737 10.939 5.505 1.00 77.50 69 THR A CA 1
ATOM 543 C C . THR A 1 69 ? -11.349 11.134 4.879 1.00 77.50 69 THR A C 1
ATOM 545 O O . THR A 1 69 ? -11.254 11.581 3.734 1.00 77.50 69 THR A O 1
ATOM 548 N N . GLN A 1 70 ? -10.274 10.734 5.570 1.00 75.06 70 GLN A N 1
ATOM 549 C CA . GLN A 1 70 ? -8.897 10.797 5.056 1.00 75.06 70 GLN A CA 1
ATOM 550 C C . GLN A 1 70 ? -8.630 9.819 3.899 1.00 75.06 70 GLN A C 1
ATOM 552 O O . GLN A 1 70 ? -7.948 10.170 2.934 1.00 75.06 70 GLN A O 1
ATOM 557 N N . GLN A 1 71 ? -9.202 8.613 3.940 1.00 69.94 71 GLN A N 1
ATOM 558 C CA . GLN A 1 71 ? -9.133 7.662 2.821 1.00 69.94 71 GLN A CA 1
ATOM 559 C C . GLN A 1 71 ? -9.839 8.216 1.570 1.00 69.94 71 GLN A C 1
ATOM 561 O O . GLN A 1 71 ? -9.363 8.070 0.443 1.00 69.94 71 GLN A O 1
ATOM 566 N N . LYS A 1 72 ? -10.955 8.930 1.757 1.00 63.38 72 LYS A N 1
ATOM 567 C CA . LYS A 1 72 ? -11.701 9.559 0.659 1.00 63.38 72 LYS A CA 1
ATOM 568 C C . LYS A 1 72 ? -10.948 10.742 0.032 1.00 63.38 72 LYS A C 1
ATOM 570 O O . LYS A 1 72 ? -11.020 10.933 -1.183 1.00 63.38 72 LYS A O 1
ATOM 575 N N . SER A 1 73 ? -10.210 11.525 0.823 1.00 60.38 73 SER A N 1
ATOM 576 C CA . SER A 1 73 ? -9.431 12.672 0.328 1.00 60.38 73 SER A CA 1
ATOM 577 C C . SER A 1 73 ? -8.123 12.263 -0.360 1.00 60.38 73 SER A C 1
ATOM 579 O O . SER A 1 73 ? -7.764 12.854 -1.379 1.00 60.38 73 SER A O 1
ATOM 581 N N . THR A 1 74 ? -7.457 11.203 0.108 1.00 59.06 74 THR A N 1
ATOM 582 C CA . THR A 1 74 ? -6.291 10.608 -0.577 1.00 59.06 74 THR A CA 1
ATOM 583 C C . THR A 1 74 ? -6.664 9.988 -1.925 1.00 59.06 74 THR A C 1
ATOM 585 O O . THR A 1 74 ? -5.915 10.158 -2.886 1.00 59.06 74 THR A O 1
ATOM 588 N N . LYS A 1 75 ? -7.861 9.396 -2.055 1.00 54.75 75 LYS A N 1
ATOM 589 C CA . LYS A 1 75 ? -8.445 9.004 -3.354 1.00 54.75 75 LYS A CA 1
ATOM 590 C C . LYS A 1 75 ? -8.613 10.182 -4.318 1.00 54.75 75 LYS A C 1
ATOM 592 O O . LYS A 1 75 ? -8.306 10.057 -5.498 1.00 54.75 75 LYS A O 1
ATOM 597 N N . LYS A 1 76 ? -9.081 11.335 -3.826 1.00 52.59 76 LYS A N 1
ATOM 598 C CA . LYS A 1 76 ? -9.367 12.519 -4.659 1.00 52.59 76 LYS A CA 1
ATOM 599 C C . LYS A 1 76 ? -8.103 13.215 -5.181 1.00 52.59 76 LYS A C 1
ATOM 601 O O . LYS A 1 76 ? -8.167 13.862 -6.212 1.00 52.59 76 LYS A O 1
ATOM 606 N N . LYS A 1 77 ? -6.965 13.062 -4.492 1.00 47.16 77 LYS A N 1
ATOM 607 C CA . LYS A 1 77 ? -5.650 13.577 -4.923 1.00 47.16 77 LYS A CA 1
ATOM 608 C C . LYS A 1 77 ? -4.938 12.687 -5.950 1.00 47.16 77 LYS A C 1
ATOM 610 O O . LYS A 1 77 ? -3.924 13.102 -6.499 1.00 47.16 77 LYS A O 1
ATOM 615 N N . LYS A 1 78 ? -5.421 11.458 -6.152 1.00 49.81 78 LYS A N 1
ATOM 616 C CA . LYS A 1 78 ? -4.818 10.444 -7.031 1.00 49.81 78 LYS A CA 1
ATOM 617 C C . LYS A 1 78 ? -5.616 10.208 -8.321 1.00 49.81 78 LYS A C 1
ATOM 619 O O . LYS A 1 78 ? -5.209 9.361 -9.113 1.00 49.81 78 LYS A O 1
ATOM 624 N N . LYS A 1 79 ? -6.753 10.896 -8.470 1.00 45.75 79 LYS A N 1
ATOM 625 C CA . LYS A 1 79 ? -7.637 10.847 -9.634 1.00 45.75 79 LYS A CA 1
ATOM 626 C C . LYS A 1 79 ? -7.359 12.029 -10.548 1.00 45.75 79 LYS A C 1
ATOM 628 O O . LYS A 1 79 ? -7.123 13.123 -9.992 1.00 45.75 79 LYS A O 1
#

Radius of gyration: 22.08 Å; Cα contacts (8 Å, |Δi|>4): 16; chains: 1; bounding box: 42×26×64 Å

Secondary structure (DSSP, 8-state):
--HHHHHHHHHHHHHHHHHHHHHHHHHHHHHHHHHS-S--HHHHHHHHHHTT----HHHHHHHHHHHHHHHHHHHHT--

Sequence (79 aa):
MNTGLAILLIILALIGGLVGGFFIARKYMMDYFEKNPPIDENMLRMMMLQMGQKPSERKINQMMSQMKTQQKSTKKKKK

Foldseek 3Di:
DCVVVVVVVVVVCVVVCVVVVVVVVVVVVVVVCVVVVPDDLVVLCVVCVVVVHHDDSVVSVVVVVVVVVVVVVVVVVVD

Mean predicted aligned error: 10.09 Å

pLDDT: mean 79.18, std 11.92, range [45.75, 94.81]